Protein AF-A0ABD4Q7P6-F1 (afdb_monomer_lite)

Radius of gyration: 17.14 Å; chains: 1; bounding box: 43×22×49 Å

Secondary structure (DSSP, 8-state):
--S----EE-TTSS-EE-TT---EE----GGGGEESTTSTT-EE-HHHHHHHHHHHHHHHHHHHHHPPPSSHHHHHHHHHH--EE-

Structure (mmCIF, N/CA/C/O backbone):
data_AF-A0ABD4Q7P6-F1
#
_entry.id   AF-A0ABD4Q7P6-F1
#
loop_
_atom_site.group_PDB
_atom_site.id
_atom_site.type_symbol
_atom_site.label_atom_id
_atom_site.label_alt_id
_atom_site.label_comp_id
_atom_site.label_asym_id
_atom_site.label_entity_id
_atom_site.label_seq_id
_atom_site.pdbx_PDB_ins_code
_atom_site.Cartn_x
_atom_site.Cartn_y
_atom_site.Cartn_z
_atom_site.occupancy
_atom_site.B_iso_or_equiv
_atom_site.auth_seq_id
_atom_site.auth_comp_id
_atom_site.auth_asym_id
_atom_site.auth_atom_id
_atom_site.pdbx_PDB_model_num
ATOM 1 N N . TYR A 1 1 ? 24.560 -10.649 -2.502 1.00 51.47 1 TYR A N 1
ATOM 2 C CA . TYR A 1 1 ? 23.909 -9.715 -3.436 1.00 51.47 1 TYR A CA 1
ATOM 3 C C . TYR A 1 1 ? 22.450 -9.645 -3.019 1.00 51.47 1 TYR A C 1
ATOM 5 O O . TYR A 1 1 ? 21.852 -10.705 -2.872 1.00 51.47 1 TYR A O 1
ATOM 13 N N . TYR A 1 2 ? 21.936 -8.463 -2.674 1.00 57.00 2 TYR A N 1
ATOM 14 C CA . TYR A 1 2 ? 20.511 -8.291 -2.357 1.00 57.00 2 TYR A CA 1
ATOM 15 C C . TYR A 1 2 ? 19.720 -8.138 -3.666 1.00 57.00 2 TYR A C 1
ATOM 17 O O . TYR A 1 2 ? 20.317 -7.891 -4.710 1.00 57.00 2 TYR A O 1
ATOM 25 N N . CYS A 1 3 ? 18.404 -8.340 -3.621 1.00 74.94 3 CYS A N 1
ATOM 26 C CA . CYS A 1 3 ? 17.552 -8.464 -4.809 1.00 74.94 3 CYS A CA 1
ATOM 27 C C . CYS A 1 3 ? 17.512 -7.194 -5.687 1.00 74.94 3 CYS A C 1
ATOM 29 O O . CYS A 1 3 ? 17.262 -7.281 -6.884 1.00 74.94 3 CYS A O 1
ATOM 31 N N . GLU A 1 4 ? 17.768 -6.016 -5.107 1.00 85.31 4 GLU A N 1
ATOM 32 C CA . GLU A 1 4 ? 17.679 -4.716 -5.783 1.00 85.31 4 GLU A CA 1
ATOM 33 C C . GLU A 1 4 ? 18.722 -3.728 -5.240 1.00 85.31 4 GLU A C 1
ATOM 35 O O . GLU A 1 4 ? 19.091 -3.797 -4.064 1.00 85.31 4 GLU A O 1
ATOM 40 N N . THR A 1 5 ? 19.144 -2.774 -6.073 1.00 89.50 5 THR A N 1
ATOM 41 C CA . THR A 1 5 ? 19.894 -1.587 -5.636 1.00 89.50 5 THR A CA 1
ATOM 42 C C . THR A 1 5 ? 18.925 -0.420 -5.482 1.00 89.50 5 THR A C 1
ATOM 44 O O . THR A 1 5 ? 18.237 -0.057 -6.434 1.00 89.50 5 THR A O 1
ATOM 47 N N . ILE A 1 6 ? 18.860 0.155 -4.282 1.00 91.56 6 ILE A N 1
ATOM 48 C CA . ILE A 1 6 ? 17.978 1.277 -3.948 1.00 91.56 6 ILE A CA 1
ATOM 49 C C . ILE A 1 6 ? 18.845 2.510 -3.727 1.00 91.56 6 ILE A C 1
ATOM 51 O O . ILE A 1 6 ? 19.701 2.514 -2.843 1.00 91.56 6 ILE A O 1
ATOM 55 N N . GLU A 1 7 ? 18.597 3.554 -4.510 1.00 91.50 7 GLU A N 1
ATOM 56 C CA . GLU A 1 7 ? 19.374 4.801 -4.471 1.00 91.50 7 GLU A CA 1
ATOM 57 C C . GLU A 1 7 ? 18.522 6.015 -4.078 1.00 91.50 7 GLU A C 1
ATOM 59 O O . GLU A 1 7 ? 19.059 7.054 -3.700 1.00 91.50 7 GLU A O 1
ATOM 64 N N . ALA A 1 8 ? 17.193 5.890 -4.141 1.00 93.19 8 ALA A N 1
ATOM 65 C CA . ALA A 1 8 ? 16.265 6.974 -3.856 1.00 93.19 8 ALA A CA 1
ATOM 66 C C . ALA A 1 8 ? 14.926 6.461 -3.308 1.00 93.19 8 ALA A C 1
ATOM 68 O O . ALA A 1 8 ? 14.623 5.264 -3.290 1.00 93.19 8 ALA A O 1
ATOM 69 N N . THR A 1 9 ? 14.112 7.412 -2.865 1.00 94.94 9 THR A N 1
ATOM 70 C CA . THR A 1 9 ? 12.703 7.207 -2.530 1.00 94.94 9 THR A CA 1
ATOM 71 C C . THR A 1 9 ? 11.830 8.024 -3.484 1.00 94.94 9 THR A C 1
ATOM 73 O O . THR A 1 9 ? 12.335 8.845 -4.254 1.00 94.94 9 THR A O 1
ATOM 76 N N . ASN A 1 10 ? 10.519 7.801 -3.454 1.00 93.38 10 ASN A N 1
ATOM 77 C CA . ASN A 1 10 ? 9.559 8.689 -4.107 1.00 93.38 10 ASN A CA 1
ATOM 78 C C . ASN A 1 10 ? 9.438 10.040 -3.343 1.00 93.38 10 ASN A C 1
ATOM 80 O O . ASN A 1 10 ? 9.981 10.178 -2.248 1.00 93.38 10 ASN A O 1
ATOM 84 N N . PRO A 1 11 ? 8.715 11.049 -3.871 1.00 96.25 11 PRO A N 1
ATOM 85 C CA . PRO A 1 11 ? 8.705 12.403 -3.300 1.00 96.25 11 PRO A CA 1
ATOM 86 C C . PRO A 1 11 ? 8.291 12.526 -1.825 1.00 96.25 11 PRO A C 1
ATOM 88 O O . PRO A 1 11 ? 8.753 13.442 -1.148 1.00 96.25 11 PRO A O 1
ATOM 91 N N . CYS A 1 12 ? 7.429 11.637 -1.325 1.00 96.44 12 CYS A N 1
ATOM 92 C CA . CYS A 1 12 ? 6.970 11.644 0.068 1.00 96.44 12 CYS A CA 1
ATOM 93 C C . CYS A 1 12 ? 7.753 10.666 0.969 1.00 96.44 12 CYS A C 1
ATOM 95 O O . CYS A 1 12 ? 7.455 10.556 2.158 1.00 96.44 12 CYS A O 1
ATOM 97 N N . ALA A 1 13 ? 8.801 10.037 0.427 1.00 94.38 13 ALA A N 1
ATOM 98 C CA . ALA A 1 13 ? 9.732 9.138 1.101 1.00 94.38 13 ALA A CA 1
ATOM 99 C C . ALA A 1 13 ? 9.133 7.846 1.692 1.00 94.38 13 ALA A C 1
ATOM 101 O O . ALA A 1 13 ? 9.819 7.128 2.420 1.00 94.38 13 ALA A O 1
ATOM 102 N N . GLU A 1 14 ? 7.886 7.504 1.371 1.00 93.88 14 GLU A N 1
ATOM 103 C CA . GLU A 1 14 ? 7.201 6.316 1.883 1.00 93.88 14 GLU A CA 1
ATOM 104 C C . GLU A 1 14 ? 7.569 5.029 1.133 1.00 93.88 14 GLU A C 1
ATOM 106 O O . GLU A 1 14 ? 7.374 3.936 1.664 1.00 93.88 14 GLU A O 1
ATOM 111 N N . GLN A 1 15 ? 8.129 5.134 -0.077 1.00 92.50 15 GLN A N 1
ATOM 112 C CA . GLN A 1 15 ? 8.598 3.990 -0.859 1.00 92.50 15 GLN A CA 1
ATOM 113 C C . GLN A 1 15 ? 10.067 4.154 -1.282 1.00 92.50 15 GLN A C 1
ATOM 115 O O . GLN A 1 15 ? 10.371 4.982 -2.146 1.00 92.50 15 GLN A O 1
ATOM 120 N N . PRO A 1 16 ? 10.992 3.338 -0.742 1.00 92.38 16 PRO A N 1
ATOM 121 C CA . PRO A 1 16 ? 12.315 3.158 -1.327 1.00 92.38 16 PRO A CA 1
ATOM 122 C C . PRO A 1 16 ? 12.207 2.305 -2.598 1.00 92.38 16 PRO A C 1
ATOM 124 O O . PRO A 1 16 ? 11.697 1.181 -2.553 1.00 92.38 16 PRO A O 1
ATOM 127 N N . LEU A 1 17 ? 12.667 2.842 -3.731 1.00 92.62 17 LEU A N 1
ATOM 128 C CA . LEU A 1 17 ? 12.469 2.245 -5.055 1.00 92.62 17 LEU A CA 1
ATOM 129 C C . LEU A 1 17 ? 13.796 2.155 -5.829 1.00 92.62 17 LEU A C 1
ATOM 131 O O . LEU A 1 17 ? 14.612 3.078 -5.752 1.00 92.62 17 LEU A O 1
ATOM 135 N N . PRO A 1 18 ? 14.030 1.068 -6.589 1.00 92.69 18 PRO A N 1
ATOM 136 C CA . PRO A 1 18 ? 15.103 1.031 -7.578 1.00 92.69 18 PRO A CA 1
ATOM 137 C C . PRO A 1 18 ? 14.767 1.936 -8.776 1.00 92.69 18 PRO A C 1
ATOM 139 O O . PRO A 1 18 ? 13.646 2.440 -8.903 1.00 92.69 18 PRO A O 1
ATOM 142 N N . SER A 1 19 ? 15.715 2.119 -9.699 1.00 92.38 19 SER A N 1
ATOM 143 C CA . SER A 1 19 ? 15.435 2.767 -10.987 1.00 92.38 19 SER A CA 1
ATOM 144 C C . SER A 1 19 ? 14.251 2.098 -11.689 1.00 92.38 19 SER A C 1
ATOM 146 O O . SER A 1 19 ? 14.168 0.875 -11.730 1.00 92.38 19 SER A O 1
ATOM 148 N N . TYR A 1 20 ? 13.339 2.907 -12.236 1.00 93.38 20 TYR A N 1
ATOM 149 C CA . TYR A 1 20 ? 12.084 2.454 -12.859 1.00 93.38 20 TYR A CA 1
ATOM 150 C C . TYR A 1 20 ? 11.119 1.702 -11.922 1.00 93.38 20 TYR A C 1
ATOM 152 O O . TYR A 1 20 ? 10.058 1.262 -12.364 1.00 93.38 20 TYR A O 1
ATOM 160 N N . GLY A 1 21 ? 11.423 1.618 -10.624 1.00 90.81 21 GLY A N 1
ATOM 161 C CA . GLY A 1 21 ? 10.513 1.093 -9.621 1.00 90.81 21 GLY A CA 1
ATOM 162 C C . GLY A 1 21 ? 9.249 1.944 -9.514 1.00 90.81 21 GLY A C 1
ATOM 163 O O . GLY A 1 21 ? 9.275 3.171 -9.625 1.00 90.81 21 GLY A O 1
ATOM 164 N N . CYS A 1 22 ? 8.126 1.281 -9.276 1.00 87.56 22 CYS A N 1
ATOM 165 C CA . CYS A 1 22 ? 6.836 1.914 -9.046 1.00 87.56 22 CYS A CA 1
ATOM 166 C C . CYS A 1 22 ? 6.108 1.214 -7.894 1.00 87.56 22 CYS A C 1
ATOM 168 O O . CYS A 1 22 ? 6.482 0.118 -7.472 1.00 87.56 22 CYS A O 1
ATOM 170 N N . CYS A 1 23 ? 5.076 1.871 -7.372 1.00 86.62 23 CYS A N 1
ATOM 171 C CA . CYS A 1 23 ? 4.230 1.320 -6.327 1.00 86.62 23 CYS A CA 1
ATOM 172 C C . CYS A 1 23 ? 2.816 1.885 -6.477 1.00 86.62 23 CYS A C 1
ATOM 174 O O . CYS A 1 23 ? 2.646 3.104 -6.558 1.00 86.62 23 CYS A O 1
ATOM 176 N N . CYS A 1 24 ? 1.806 1.016 -6.525 1.00 91.50 24 CYS A N 1
ATOM 177 C CA . CYS A 1 24 ? 0.417 1.443 -6.397 1.00 91.50 24 CYS A CA 1
ATOM 178 C C . CYS A 1 24 ? 0.045 1.530 -4.911 1.00 91.50 24 CYS A C 1
ATOM 180 O O . CYS A 1 24 ? 0.278 0.585 -4.152 1.00 91.50 24 CYS A O 1
ATOM 182 N N . LEU A 1 25 ? -0.530 2.666 -4.515 1.00 95.38 25 LEU A N 1
ATOM 183 C CA . LEU A 1 25 ? -0.874 2.968 -3.127 1.00 95.38 25 LEU A CA 1
ATOM 184 C C . LEU A 1 25 ? -2.382 2.829 -2.893 1.00 95.38 25 LEU A C 1
ATOM 186 O O . LEU A 1 25 ? -3.179 3.198 -3.758 1.00 95.38 25 LEU A O 1
ATOM 190 N N . GLY A 1 26 ? -2.785 2.357 -1.716 1.00 95.00 26 GLY A N 1
ATOM 191 C CA . GLY A 1 26 ? -4.191 2.328 -1.317 1.00 95.00 26 GLY A CA 1
ATOM 192 C C . GLY A 1 26 ? -4.367 2.340 0.191 1.00 95.00 26 GLY A C 1
ATOM 193 O O . GLY A 1 26 ? -3.840 1.47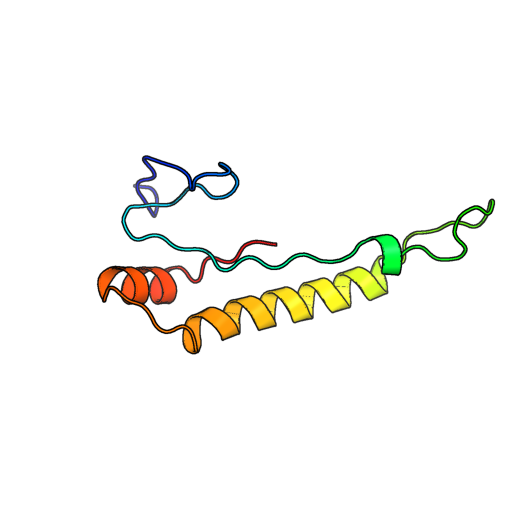7 0.871 1.00 95.00 26 GLY A O 1
ATOM 194 N N . SER A 1 27 ? -5.172 3.269 0.706 1.00 96.69 27 SER A N 1
ATOM 195 C CA . SER A 1 27 ? -5.353 3.473 2.144 1.00 96.69 27 SER A CA 1
ATOM 196 C C . SER A 1 27 ? -6.671 2.902 2.674 1.00 96.69 27 SER A C 1
ATOM 198 O O . SER A 1 27 ? -7.692 2.852 1.984 1.00 96.69 27 SER A O 1
ATOM 200 N N . ILE A 1 28 ? -6.670 2.491 3.946 1.00 97.25 28 ILE A N 1
ATOM 201 C CA . ILE A 1 28 ? -7.857 1.984 4.647 1.00 97.25 28 ILE A CA 1
ATOM 202 C C . ILE A 1 28 ? -8.298 2.993 5.708 1.00 97.25 28 ILE A C 1
ATOM 204 O O . ILE A 1 28 ? -7.531 3.378 6.589 1.00 97.25 28 ILE A O 1
ATOM 208 N N . ASN A 1 29 ? -9.573 3.390 5.672 1.00 97.62 29 ASN A N 1
ATOM 209 C CA . ASN A 1 29 ? -10.142 4.273 6.687 1.00 97.62 29 ASN A CA 1
ATOM 210 C C . ASN A 1 29 ? -10.376 3.527 8.015 1.00 97.62 29 ASN A C 1
ATOM 212 O O . ASN A 1 29 ? -11.410 2.883 8.205 1.00 97.62 29 ASN A O 1
ATOM 216 N N . LEU A 1 30 ? -9.445 3.682 8.959 1.00 97.62 30 LEU A N 1
ATOM 217 C CA . LEU A 1 30 ? -9.465 3.012 10.265 1.00 97.62 30 LEU A CA 1
ATOM 218 C C . LEU A 1 30 ? -10.684 3.364 11.134 1.00 97.62 30 LEU A C 1
ATOM 220 O O . LEU A 1 30 ? -11.136 2.539 11.926 1.00 97.62 30 LEU A O 1
ATOM 224 N N . THR A 1 31 ? -11.273 4.553 10.962 1.00 97.50 31 THR A N 1
ATOM 225 C CA . THR A 1 31 ? -12.426 4.996 11.775 1.00 97.50 31 THR A CA 1
ATOM 226 C C . THR A 1 31 ? -13.659 4.111 11.583 1.00 97.50 31 THR A C 1
ATOM 228 O O . THR A 1 31 ? -14.499 4.010 12.474 1.00 97.50 31 THR A O 1
ATOM 231 N N . ARG A 1 32 ? -13.752 3.414 10.443 1.00 98.00 32 ARG A N 1
ATOM 232 C CA . ARG A 1 32 ? -14.851 2.495 10.117 1.00 98.00 32 ARG A CA 1
ATOM 233 C C . ARG A 1 32 ? -14.838 1.202 10.931 1.00 98.00 32 ARG A C 1
ATOM 235 O O . ARG A 1 32 ? -15.845 0.499 10.926 1.00 98.00 32 ARG A O 1
ATOM 242 N N . PHE A 1 33 ? -13.738 0.911 11.619 1.00 98.38 33 PHE A N 1
ATOM 243 C CA . PHE A 1 33 ? -13.555 -0.304 12.413 1.00 98.38 33 PHE A CA 1
ATOM 244 C C . PHE A 1 33 ? -13.672 -0.044 13.918 1.00 98.38 33 PHE A C 1
ATOM 246 O O . PHE A 1 33 ? -13.535 -0.968 14.710 1.00 98.38 33 PHE A O 1
ATOM 253 N N . VAL A 1 34 ? -13.963 1.189 14.339 1.00 98.25 34 VAL A N 1
ATOM 254 C CA . VAL A 1 34 ? -14.237 1.491 15.748 1.00 98.25 34 VAL A CA 1
ATOM 255 C C . VAL A 1 34 ? -15.695 1.153 16.064 1.00 98.25 34 VAL A C 1
ATOM 257 O O . VAL A 1 34 ? -16.626 1.735 15.503 1.00 98.25 34 VAL A O 1
ATOM 260 N N . ARG A 1 35 ? -15.907 0.204 16.975 1.00 98.19 35 ARG A N 1
ATOM 261 C CA . ARG A 1 35 ? -17.215 -0.172 17.521 1.00 98.19 35 ARG A CA 1
ATOM 262 C C . ARG A 1 35 ? -17.501 0.669 18.763 1.00 98.19 35 ARG A C 1
ATOM 264 O O . ARG A 1 35 ? -16.608 0.887 19.571 1.00 98.19 35 ARG A O 1
ATOM 271 N N . GLN A 1 36 ? -18.748 1.125 18.904 1.00 97.81 36 GLN A N 1
ATOM 272 C CA . GLN A 1 36 ? -19.227 1.936 20.038 1.00 97.81 36 GLN A CA 1
ATOM 273 C C . GLN A 1 36 ? -18.307 3.140 20.361 1.00 97.81 36 GLN A C 1
ATOM 275 O O . GLN A 1 36 ? -17.838 3.279 21.494 1.00 97.81 36 GLN A O 1
ATOM 280 N N . PRO A 1 37 ? -18.003 4.002 19.367 1.00 97.31 37 PRO A N 1
ATOM 281 C CA . PRO A 1 37 ? -17.048 5.092 19.540 1.00 97.31 37 PRO A CA 1
ATOM 282 C C . PRO A 1 37 ? -17.516 6.082 20.614 1.00 97.31 37 PRO A C 1
ATOM 284 O O . PRO A 1 37 ? -18.712 6.332 20.752 1.00 97.31 37 PRO A O 1
ATOM 287 N N . PHE A 1 38 ? -16.556 6.674 21.332 1.00 97.00 38 PHE A N 1
ATOM 288 C CA . PHE A 1 38 ? -16.798 7.654 22.404 1.00 97.00 38 PHE A CA 1
ATOM 289 C C . PHE A 1 38 ? -17.612 7.106 23.593 1.00 97.00 38 PHE A C 1
ATOM 291 O O . PHE A 1 38 ? -18.285 7.862 24.288 1.00 97.00 38 PHE A O 1
ATOM 298 N N . THR A 1 39 ? -17.531 5.794 23.838 1.00 98.12 39 THR A N 1
ATOM 299 C CA . THR A 1 39 ? -18.110 5.120 25.012 1.00 98.12 39 THR A CA 1
ATOM 300 C C . THR A 1 39 ? -17.037 4.330 25.767 1.00 98.12 39 THR A C 1
ATOM 302 O O . THR A 1 39 ? -15.968 4.059 25.219 1.00 98.12 39 THR A O 1
ATOM 305 N N . GLU A 1 40 ? -17.324 3.901 26.998 1.00 97.81 40 GLU A N 1
ATOM 306 C CA . GLU A 1 40 ? -16.434 3.024 27.786 1.00 97.81 40 GLU A CA 1
ATOM 307 C C . GLU A 1 40 ? -16.250 1.626 27.165 1.00 97.81 40 GLU A C 1
ATOM 309 O O . GLU A 1 40 ? -15.319 0.902 27.508 1.00 97.81 40 GLU A O 1
ATOM 314 N N . HIS A 1 41 ? -17.117 1.250 26.222 1.00 97.75 41 HIS A N 1
ATOM 315 C CA . HIS A 1 41 ? -17.087 -0.024 25.503 1.00 97.75 41 HIS A CA 1
ATOM 316 C C . HIS A 1 41 ? -16.440 0.088 24.112 1.00 97.75 41 HIS A C 1
ATOM 318 O O . HIS A 1 41 ? -16.533 -0.842 23.301 1.00 97.75 41 HIS A O 1
ATOM 324 N N . ALA A 1 42 ? -15.800 1.225 23.812 1.00 98.38 42 ALA A N 1
ATOM 325 C CA . ALA A 1 42 ? -15.136 1.442 22.538 1.00 98.38 42 ALA A CA 1
ATOM 326 C C . ALA A 1 42 ? -14.073 0.365 22.283 1.00 98.38 42 ALA A C 1
ATOM 328 O O . ALA A 1 42 ? -13.204 0.101 23.112 1.00 98.38 42 ALA A O 1
ATOM 329 N N . SER A 1 43 ? -14.138 -0.254 21.110 1.00 98.44 43 SER A N 1
ATOM 330 C CA . SER A 1 43 ? -13.214 -1.317 20.712 1.00 98.44 43 SER A CA 1
ATOM 331 C C . SER A 1 43 ? -12.937 -1.263 19.217 1.00 98.44 43 SER A C 1
ATOM 333 O O . SER A 1 43 ? -13.720 -0.715 18.441 1.00 98.44 43 SER A O 1
ATOM 335 N N . PHE A 1 44 ? -11.796 -1.809 18.808 1.00 98.56 44 PHE A N 1
ATOM 336 C CA . PHE A 1 44 ? -11.430 -1.913 17.402 1.00 98.56 44 PHE A CA 1
ATOM 337 C C . PHE A 1 44 ? -11.789 -3.300 16.867 1.00 98.56 44 PHE A C 1
ATOM 339 O O . PHE A 1 44 ? -11.445 -4.318 17.466 1.00 98.56 44 PHE A O 1
ATOM 346 N N . ASP A 1 45 ? -12.472 -3.338 15.731 1.00 98.56 45 ASP A N 1
ATOM 347 C CA . ASP A 1 45 ? -12.867 -4.559 15.040 1.00 98.56 45 ASP A CA 1
ATOM 348 C C . ASP A 1 45 ? -11.722 -5.074 14.158 1.00 98.56 45 ASP A C 1
ATOM 350 O O . ASP A 1 45 ? -11.640 -4.788 12.958 1.00 98.56 45 ASP A O 1
ATOM 354 N N . PHE A 1 46 ? -10.807 -5.816 14.783 1.00 98.50 46 PHE A N 1
ATOM 355 C CA . PHE A 1 46 ? -9.652 -6.403 14.105 1.00 98.50 46 PHE A CA 1
ATOM 356 C C . PHE A 1 46 ? -10.040 -7.461 13.069 1.00 98.50 46 PHE A C 1
ATOM 358 O O . PHE A 1 46 ? -9.365 -7.568 12.046 1.00 98.50 46 PHE A O 1
ATOM 365 N N . ASP A 1 47 ? -11.130 -8.198 13.292 1.00 98.44 47 ASP A N 1
ATOM 366 C CA . ASP A 1 47 ? -11.583 -9.240 12.370 1.00 98.44 47 ASP A CA 1
ATOM 367 C C . ASP A 1 47 ? -12.069 -8.622 11.058 1.00 98.44 47 ASP A C 1
ATOM 369 O O . ASP A 1 47 ? -11.606 -9.001 9.978 1.00 98.44 47 ASP A O 1
ATOM 373 N N . ALA A 1 48 ? -12.944 -7.613 11.129 1.00 98.31 48 ALA A N 1
ATOM 374 C CA . ALA A 1 48 ? -13.397 -6.893 9.944 1.00 98.31 48 ALA A CA 1
ATOM 375 C C . ALA A 1 48 ? -12.238 -6.167 9.245 1.00 98.31 48 ALA A C 1
ATOM 377 O O . ALA A 1 48 ? -12.158 -6.177 8.013 1.00 98.31 48 ALA A O 1
ATOM 378 N N . PHE A 1 49 ? -11.318 -5.572 10.010 1.00 98.50 49 PHE A N 1
ATOM 379 C CA . PHE A 1 49 ? -10.131 -4.921 9.458 1.00 98.50 49 PHE A CA 1
ATOM 380 C C . PHE A 1 49 ? 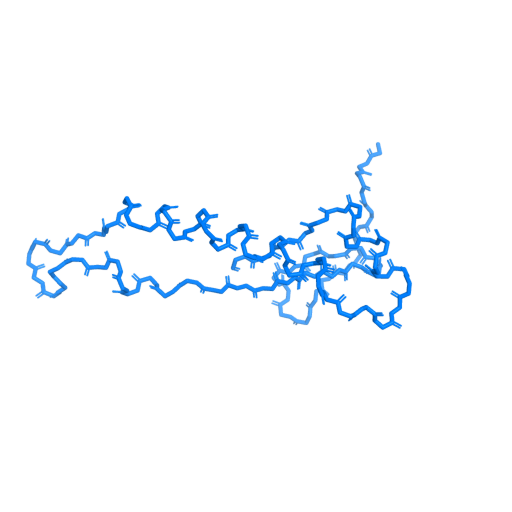-9.250 -5.907 8.683 1.00 98.50 49 PHE A C 1
ATOM 382 O O . PHE A 1 49 ? -8.897 -5.632 7.537 1.00 98.50 49 PHE A O 1
ATOM 389 N N . ALA A 1 50 ? -8.963 -7.082 9.248 1.00 98.31 50 ALA A N 1
ATOM 390 C CA . ALA A 1 50 ? -8.160 -8.112 8.594 1.00 98.31 50 ALA A CA 1
ATOM 391 C C . ALA A 1 50 ? -8.783 -8.586 7.268 1.00 98.31 50 ALA A C 1
ATOM 393 O O . ALA A 1 50 ? -8.064 -8.783 6.284 1.00 98.31 50 ALA A O 1
ATOM 394 N N . GLN A 1 51 ? -10.115 -8.712 7.205 1.00 98.31 51 GLN A N 1
ATOM 395 C CA . GLN A 1 51 ? -10.805 -9.047 5.954 1.00 98.31 51 GLN A CA 1
ATOM 396 C C . GLN A 1 51 ? -10.622 -7.959 4.890 1.00 98.31 51 GLN A C 1
ATOM 398 O O . GLN A 1 51 ? -10.314 -8.267 3.737 1.00 98.31 51 GLN A O 1
ATOM 403 N N . VAL A 1 52 ? -10.761 -6.685 5.269 1.00 98.19 52 VAL A N 1
ATOM 404 C CA . VAL A 1 52 ? -10.586 -5.564 4.335 1.00 98.19 52 VAL A CA 1
ATOM 405 C C . VAL A 1 52 ? -9.137 -5.444 3.871 1.00 98.19 52 VAL A C 1
ATOM 407 O O . VAL A 1 52 ? -8.914 -5.280 2.674 1.00 98.19 52 VAL A O 1
ATOM 410 N N . VAL A 1 53 ? -8.156 -5.598 4.767 1.00 98.00 53 VAL A N 1
ATOM 411 C CA . VAL 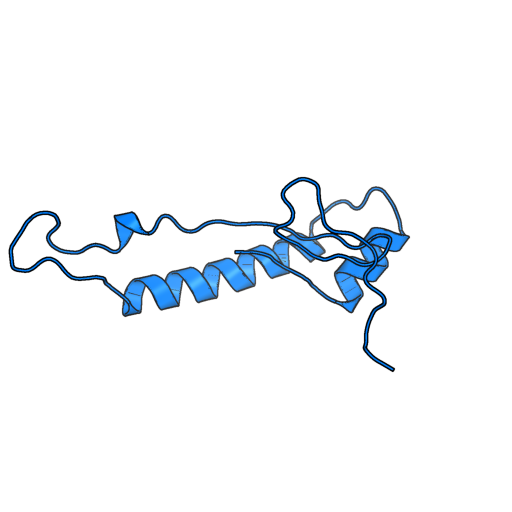A 1 53 ? -6.727 -5.620 4.406 1.00 98.00 53 VAL A CA 1
ATOM 412 C C . VAL A 1 53 ? -6.464 -6.692 3.353 1.00 98.00 53 VAL A C 1
ATOM 414 O O . VAL A 1 53 ? -5.902 -6.387 2.307 1.00 98.00 53 VAL A O 1
ATOM 417 N N . ARG A 1 54 ? -6.947 -7.924 3.566 1.00 97.88 54 ARG A N 1
ATOM 418 C CA . ARG A 1 54 ? -6.760 -9.031 2.616 1.00 97.88 54 ARG A CA 1
ATOM 419 C C . ARG A 1 54 ? -7.323 -8.717 1.228 1.00 97.88 54 ARG A C 1
ATOM 421 O O . ARG A 1 54 ? -6.685 -9.024 0.220 1.00 97.88 54 ARG A O 1
ATOM 428 N N . VAL A 1 55 ? -8.519 -8.132 1.166 1.00 97.88 55 VAL A N 1
ATOM 429 C CA . VAL A 1 55 ? -9.142 -7.741 -0.107 1.00 97.88 55 VAL A CA 1
ATOM 430 C C . VAL A 1 55 ? -8.378 -6.585 -0.754 1.00 97.88 55 VAL A C 1
ATOM 432 O O . VAL A 1 55 ? -8.121 -6.644 -1.953 1.00 97.88 55 VAL A O 1
ATOM 435 N N . SER A 1 56 ? -7.963 -5.584 0.027 1.00 97.69 56 SER A N 1
ATOM 436 C CA . SER A 1 56 ? -7.191 -4.429 -0.447 1.00 97.69 56 SER A CA 1
ATOM 437 C C . SER A 1 56 ? -5.846 -4.847 -1.045 1.00 97.69 56 SER A C 1
ATOM 439 O O . SER A 1 56 ? -5.524 -4.459 -2.164 1.00 97.69 56 SER A O 1
ATOM 441 N N . THR A 1 57 ? -5.102 -5.732 -0.373 1.00 97.06 57 THR A N 1
ATOM 442 C CA . THR A 1 57 ? -3.844 -6.295 -0.887 1.00 97.06 57 THR A CA 1
ATOM 443 C C . THR A 1 57 ? -4.044 -6.952 -2.253 1.00 97.06 57 THR A C 1
ATOM 445 O O . THR A 1 57 ? -3.302 -6.664 -3.186 1.00 97.06 57 THR A O 1
ATOM 448 N N . ARG A 1 58 ? -5.079 -7.793 -2.406 1.00 97.44 58 ARG A N 1
ATOM 449 C CA . ARG A 1 58 ? -5.394 -8.424 -3.699 1.00 97.44 58 ARG A CA 1
ATOM 450 C C . ARG A 1 58 ? -5.822 -7.401 -4.751 1.00 97.44 58 ARG A C 1
ATOM 452 O O . ARG A 1 58 ? -5.479 -7.546 -5.918 1.00 97.44 58 ARG A O 1
ATOM 459 N N . MET A 1 59 ? -6.602 -6.399 -4.358 1.00 97.25 59 MET A N 1
ATOM 460 C CA . MET A 1 59 ? -7.033 -5.335 -5.259 1.00 97.25 59 MET A CA 1
ATOM 461 C C . MET A 1 59 ? -5.828 -4.570 -5.813 1.00 97.25 59 MET A C 1
ATOM 463 O O . MET A 1 59 ? -5.752 -4.390 -7.023 1.00 97.25 59 MET A O 1
ATOM 467 N N . LEU A 1 60 ? -4.896 -4.149 -4.954 1.00 97.50 60 LEU A N 1
ATOM 468 C CA . LEU A 1 60 ? -3.686 -3.439 -5.369 1.00 97.50 60 LEU A CA 1
ATOM 469 C C . LEU A 1 60 ? -2.793 -4.312 -6.255 1.00 97.50 60 LEU A C 1
ATOM 471 O O . LEU A 1 60 ? -2.288 -3.833 -7.262 1.00 97.50 60 LEU A O 1
ATOM 475 N N . ASP A 1 61 ? -2.661 -5.600 -5.944 1.00 96.75 61 ASP A N 1
ATOM 476 C CA . ASP A 1 61 ? -1.930 -6.530 -6.808 1.00 96.75 61 ASP A CA 1
ATOM 477 C C . ASP A 1 61 ? -2.556 -6.609 -8.215 1.00 96.75 61 ASP A C 1
ATOM 479 O O . ASP A 1 61 ? -1.857 -6.443 -9.212 1.00 96.75 61 ASP A O 1
ATOM 483 N N . ASN A 1 62 ? -3.886 -6.725 -8.313 1.00 97.31 62 ASN A N 1
ATOM 484 C CA . ASN A 1 62 ? -4.589 -6.708 -9.601 1.00 97.31 62 ASN A CA 1
ATOM 485 C C . ASN A 1 62 ? -4.398 -5.386 -10.373 1.00 97.31 62 ASN A C 1
ATOM 487 O O . ASN A 1 62 ? -4.430 -5.388 -11.604 1.00 97.31 62 ASN A O 1
ATOM 491 N N . VAL A 1 63 ? -4.233 -4.248 -9.681 1.00 96.88 63 VAL A N 1
ATOM 492 C CA . VAL A 1 63 ? -3.998 -2.945 -10.333 1.00 96.88 63 VAL A CA 1
ATOM 493 C C . VAL A 1 63 ? -2.734 -2.991 -11.188 1.00 96.88 63 VAL A C 1
ATOM 495 O O . VAL A 1 63 ? -2.729 -2.419 -12.277 1.00 96.88 63 VAL A O 1
ATOM 498 N N . LEU A 1 64 ? -1.695 -3.714 -10.767 1.00 95.75 64 LEU A N 1
ATOM 499 C CA . LEU A 1 64 ? -0.443 -3.820 -11.522 1.00 95.75 64 LEU A CA 1
ATOM 500 C C . LEU A 1 64 ? -0.621 -4.471 -12.901 1.00 95.75 64 LEU A C 1
ATOM 502 O O . LEU A 1 64 ? 0.110 -4.138 -13.837 1.00 95.75 64 LEU A O 1
ATOM 506 N N . ASP A 1 65 ? -1.611 -5.354 -13.042 1.00 95.69 65 ASP A N 1
ATOM 507 C CA . ASP A 1 65 ? -1.897 -6.063 -14.293 1.00 95.69 65 ASP A CA 1
ATOM 508 C C . ASP A 1 65 ? -2.699 -5.216 -15.283 1.00 95.69 65 ASP A C 1
ATOM 510 O O . ASP A 1 65 ? -2.550 -5.365 -16.495 1.00 95.69 65 ASP A O 1
ATOM 514 N N . VAL A 1 66 ? -3.539 -4.310 -14.778 1.00 96.50 66 VAL A N 1
ATOM 515 C CA . VAL A 1 66 ? -4.389 -3.439 -15.608 1.00 96.50 66 VAL A CA 1
ATOM 516 C C . VAL A 1 66 ? -3.810 -2.036 -15.802 1.00 96.50 66 VAL A C 1
ATOM 518 O O . VAL A 1 66 ? -4.363 -1.243 -16.563 1.00 96.50 66 VAL A O 1
ATOM 521 N N . THR A 1 67 ? -2.715 -1.710 -15.113 1.00 96.44 67 THR A N 1
ATOM 522 C CA . THR A 1 67 ? -2.052 -0.408 -15.228 1.00 96.44 67 THR A CA 1
ATOM 523 C C . THR A 1 67 ? -1.429 -0.246 -16.610 1.00 96.44 67 THR A C 1
ATOM 525 O O . THR A 1 67 ? -0.696 -1.108 -17.091 1.00 96.44 67 THR A O 1
ATOM 528 N N . PHE A 1 68 ? -1.686 0.901 -17.240 1.00 96.00 68 PHE A N 1
ATOM 529 C CA . PHE A 1 68 ? -0.936 1.325 -18.414 1.00 96.00 68 PHE A CA 1
ATOM 530 C C . PHE A 1 68 ? 0.423 1.884 -17.979 1.00 96.00 68 PHE A C 1
ATOM 532 O O . PHE A 1 68 ? 0.489 2.896 -17.279 1.00 96.00 68 PHE A O 1
ATOM 539 N N . TRP A 1 69 ? 1.501 1.233 -18.408 1.00 95.69 69 TRP A N 1
ATOM 540 C CA . TRP A 1 69 ? 2.867 1.630 -18.080 1.00 95.69 69 TRP A CA 1
ATOM 541 C C . TRP A 1 69 ? 3.444 2.514 -19.190 1.00 95.69 69 TRP A C 1
ATOM 543 O O . TRP A 1 69 ? 3.493 2.077 -20.340 1.00 95.69 69 TRP A O 1
ATOM 553 N N . PRO A 1 70 ? 3.895 3.744 -18.883 1.00 94.69 70 PRO A N 1
ATOM 554 C CA . PRO A 1 70 ? 4.398 4.652 -19.910 1.00 94.69 70 PRO A CA 1
ATOM 555 C C . PRO A 1 70 ? 5.782 4.242 -20.436 1.00 94.69 70 PRO A C 1
ATOM 557 O O . PRO A 1 70 ? 6.128 4.608 -21.557 1.00 94.69 70 PRO A O 1
ATOM 560 N N . LEU A 1 71 ? 6.556 3.485 -19.649 1.00 96.88 71 LEU A N 1
ATOM 561 C CA . LEU A 1 71 ? 7.865 2.950 -20.024 1.00 96.88 71 LEU A CA 1
ATOM 562 C C . LEU A 1 71 ? 7.882 1.414 -19.902 1.00 96.88 71 LEU A C 1
ATOM 564 O O . LEU A 1 71 ? 7.429 0.891 -18.876 1.00 96.88 71 LEU A O 1
ATOM 568 N N . PRO A 1 72 ? 8.436 0.679 -20.887 1.00 96.62 72 PRO A N 1
ATOM 569 C CA . PRO A 1 72 ? 8.556 -0.780 -20.823 1.00 96.62 72 PRO A CA 1
ATOM 570 C C . PRO A 1 72 ? 9.333 -1.289 -19.599 1.00 96.62 72 PRO A C 1
ATOM 572 O O . PRO A 1 72 ? 8.997 -2.331 -19.040 1.00 96.62 72 PRO A O 1
ATOM 575 N N . GLU A 1 73 ? 10.345 -0.549 -19.146 1.00 96.25 73 GLU A N 1
ATOM 576 C CA . GLU A 1 73 ? 11.164 -0.884 -17.978 1.00 96.25 73 GLU A CA 1
ATOM 577 C C . GLU A 1 73 ? 10.336 -0.874 -16.692 1.00 96.25 73 GLU A C 1
ATOM 579 O O . GLU A 1 73 ? 10.485 -1.761 -15.855 1.00 96.25 73 GLU A O 1
ATOM 584 N N . GLN A 1 74 ? 9.409 0.081 -16.559 1.00 95.38 74 GLN A N 1
ATOM 585 C CA . GLN A 1 74 ? 8.500 0.138 -15.412 1.00 95.38 74 GLN A CA 1
ATOM 586 C C . GLN A 1 74 ? 7.530 -1.042 -15.416 1.00 95.38 74 GLN A C 1
ATOM 588 O O . GLN A 1 74 ? 7.273 -1.619 -14.363 1.00 95.38 74 GLN A O 1
ATOM 593 N N . GLN A 1 75 ? 7.028 -1.436 -16.592 1.00 96.06 75 GLN A N 1
ATOM 594 C CA . GLN A 1 75 ? 6.186 -2.625 -16.719 1.00 96.06 75 GLN A CA 1
ATOM 595 C C . GLN A 1 75 ? 6.945 -3.891 -16.308 1.00 96.06 75 GLN A C 1
ATOM 597 O O . GLN A 1 75 ? 6.410 -4.713 -15.563 1.00 96.06 75 GLN A O 1
ATOM 602 N N . ALA A 1 76 ? 8.187 -4.048 -16.771 1.00 95.19 76 ALA A N 1
ATOM 603 C CA . ALA A 1 76 ? 9.026 -5.191 -16.426 1.00 95.19 76 ALA A CA 1
ATOM 604 C C . ALA A 1 76 ? 9.310 -5.250 -14.916 1.00 95.19 76 ALA A C 1
ATOM 606 O O . ALA A 1 76 ? 9.145 -6.301 -14.297 1.00 95.19 76 ALA A O 1
ATOM 607 N N . GLU A 1 77 ? 9.663 -4.115 -14.311 1.00 94.12 77 GLU A N 1
ATOM 608 C CA . GLU A 1 77 ? 9.896 -3.996 -12.869 1.00 94.12 77 GLU A CA 1
ATOM 609 C C . GLU A 1 77 ? 8.635 -4.301 -12.049 1.00 94.12 77 GLU A C 1
ATOM 611 O O . GLU A 1 77 ? 8.683 -5.099 -11.105 1.00 94.12 77 GLU A O 1
ATOM 616 N N . ALA A 1 78 ? 7.490 -3.731 -12.439 1.00 94.19 78 ALA A N 1
ATOM 617 C CA . ALA A 1 78 ? 6.204 -3.963 -11.788 1.00 94.19 78 ALA A CA 1
ATOM 618 C C . ALA A 1 78 ? 5.811 -5.445 -11.818 1.00 94.19 78 ALA A C 1
ATOM 620 O O . ALA A 1 78 ? 5.385 -5.990 -10.802 1.00 94.19 78 ALA A O 1
ATOM 621 N N . GLN A 1 79 ? 5.996 -6.118 -12.955 1.00 94.19 79 GLN A N 1
ATOM 622 C CA . GLN A 1 79 ? 5.648 -7.531 -13.112 1.00 94.19 79 GLN A CA 1
ATOM 623 C C . GLN A 1 79 ? 6.632 -8.473 -12.406 1.00 94.19 79 GLN A C 1
ATOM 625 O O . GLN A 1 79 ? 6.22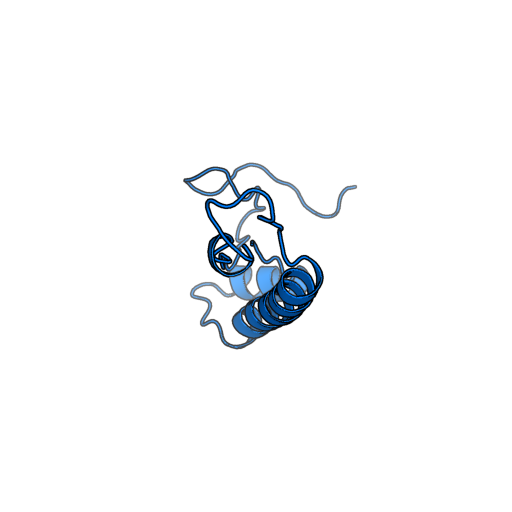0 -9.522 -11.915 1.00 94.19 79 GLN A O 1
ATOM 630 N N . ALA A 1 80 ? 7.909 -8.098 -12.294 1.00 92.44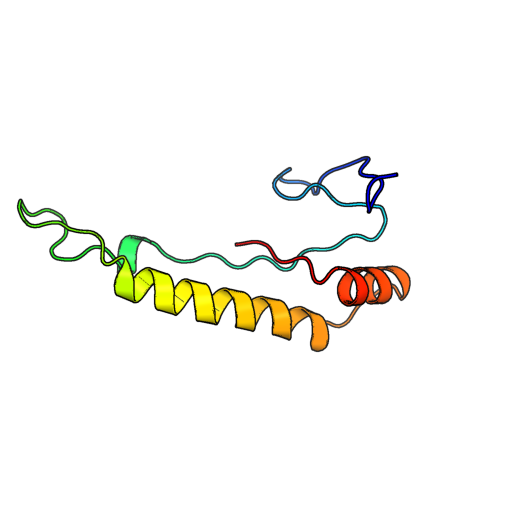 80 ALA A N 1
ATOM 631 C CA . ALA A 1 80 ? 8.909 -8.917 -11.613 1.00 92.44 80 ALA A CA 1
ATOM 632 C C . ALA A 1 80 ? 8.772 -8.879 -10.082 1.00 92.44 80 ALA A C 1
ATOM 634 O O . ALA A 1 80 ? 8.968 -9.903 -9.427 1.00 92.44 80 ALA A O 1
ATOM 635 N N . LYS A 1 81 ? 8.461 -7.709 -9.504 1.00 91.75 81 LYS A N 1
ATOM 636 C CA . LYS A 1 81 ? 8.466 -7.510 -8.040 1.00 91.75 81 LYS A CA 1
ATOM 637 C C . LYS A 1 81 ? 7.094 -7.335 -7.409 1.00 91.75 81 LYS A C 1
ATOM 639 O O . LYS A 1 81 ? 6.956 -7.564 -6.212 1.00 91.75 81 LYS A O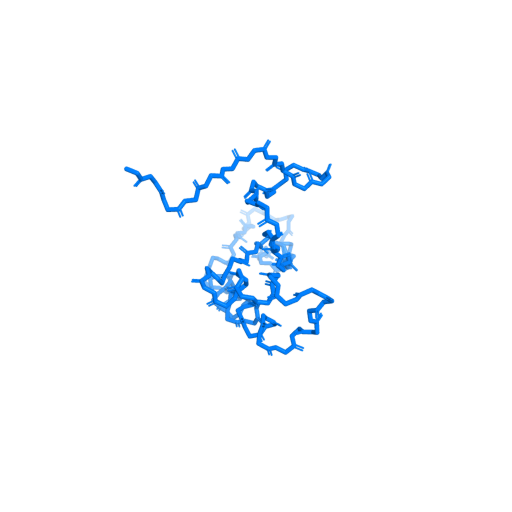 1
ATOM 644 N N . ARG A 1 82 ? 6.101 -6.912 -8.191 1.00 94.44 82 ARG A N 1
ATOM 645 C CA . ARG A 1 82 ? 4.712 -6.702 -7.762 1.00 94.44 82 ARG A CA 1
ATOM 646 C C . ARG A 1 82 ? 4.567 -5.889 -6.469 1.00 94.44 82 ARG A C 1
ATOM 648 O O . ARG A 1 82 ? 3.798 -6.229 -5.573 1.00 94.44 82 ARG A O 1
ATOM 655 N N . ARG A 1 83 ? 5.353 -4.815 -6.347 1.00 93.62 83 ARG A N 1
ATOM 656 C CA . ARG A 1 83 ? 5.372 -3.968 -5.149 1.00 93.62 83 ARG A CA 1
ATOM 657 C C . ARG A 1 83 ? 4.079 -3.153 -5.044 1.00 93.62 83 ARG A C 1
ATOM 659 O O . ARG A 1 83 ? 3.711 -2.442 -5.977 1.00 93.62 83 ARG A O 1
ATOM 666 N N . ILE A 1 84 ? 3.441 -3.218 -3.878 1.00 95.38 84 ILE A N 1
ATOM 667 C CA . ILE A 1 84 ? 2.228 -2.467 -3.528 1.00 95.38 84 ILE A CA 1
ATOM 668 C C . ILE A 1 84 ? 2.403 -1.784 -2.167 1.00 95.38 84 ILE A C 1
ATOM 670 O O . ILE A 1 84 ? 3.166 -2.269 -1.327 1.00 95.38 84 ILE A O 1
ATOM 674 N N . GLY A 1 85 ? 1.694 -0.677 -1.943 1.00 87.75 85 GLY A N 1
ATOM 675 C CA . GLY A 1 85 ? 1.770 0.112 -0.713 1.00 87.75 85 GLY A CA 1
ATOM 676 C C . GLY A 1 85 ? 0.391 0.314 -0.072 1.00 87.75 85 GLY A C 1
ATOM 677 O O . GLY A 1 85 ? -0.527 0.751 -0.766 1.00 87.75 85 GLY A O 1
ATOM 678 N N . PRO A 1 86 ? 0.214 -0.017 1.217 1.00 61.72 86 PRO A N 1
ATOM 679 C CA . PRO A 1 86 ? -0.970 0.363 1.988 1.00 61.72 86 PRO A CA 1
ATOM 680 C C . PRO A 1 86 ? -0.949 1.833 2.455 1.00 61.72 86 PRO A C 1
ATOM 682 O O . PRO A 1 86 ? 0.121 2.475 2.352 1.00 61.72 86 PRO A O 1
#

Sequence (86 aa):
YYCETIEATNPCAEQPLPSYGCCCLGSINLTRFVRQPFTEHASFDFDAFAQVVRVSTRMLDNVLDVTFWPLPEQQAEAQAKRRIGP

pLDDT: mean 93.87, std 7.98, range [51.47, 98.56]

Organism: Mycobacterium tuberculosis (NCBI:txid1773)

InterPro domains:
  IPR000788 Ribonucleotide reductase large subunit, C-terminal [PF02867] (4-85)
  IPR000788 Ribonucleotide reductase large subunit, C-terminal [PR01183] (6-17)
  IPR000788 Ribonucleotide reductase large subunit, C-terminal [PR01183] (44-67)
  IPR000788 Ribonucleotide reductase large subunit, C-terminal [PR01183] (82-86)
  IPR050862 Ribonucleoside diphosphate reductase class-2 [PTHR43371] (4-85)

Foldseek 3Di:
DDPADFDDAPPVRPDGAHVLEDAAEDDDDQVVQWDPPPDPPTDGNVVVVVVVVVVVLVVRLVCLVVDDDPDPSNNVNCVVPVHYYD